Protein AF-A0AAV5UHU0-F1 (afdb_monomer_lite)

Foldseek 3Di:
DPPCPDPCNDLLLCLLAPQLVVQLVCCVPPVVVPDVDDWDPQPPCVDVCVSNLVSNLQSLQRSVLVSCVVCPPQQQPQPPVVVSAGSVNSSLVSNLVVLPDDQPQDDDPNDRDRPNSCCSSLVSLLLDPSSCVRVVPDPPDPSPDPPVNHTDHPDPRSDD

Sequence (160 aa):
MFDLISNSSPDGGLFGAISWLYGHELYHGGYREVFPVVMPNSPDARFNWPEEEEADLNGMQIAYGVFVKAIGNRIDDIVYPSLVITQRQLFFYANSIYGCNAHSGNTDSGYVYLPDGHYEVNGRLGQLPDFQTTFQCAETDNMFFPESSRCPVGFPTFTS

Structure (mmCIF, N/CA/C/O backbone):
data_AF-A0AAV5UHU0-F1
#
_entry.id   AF-A0AAV5UHU0-F1
#
loop_
_atom_site.group_PDB
_atom_site.id
_atom_site.type_symbol
_atom_site.label_atom_id
_atom_site.label_alt_id
_atom_site.label_comp_id
_atom_site.label_asym_id
_atom_site.label_entity_id
_atom_site.label_seq_id
_atom_site.pdbx_PDB_ins_code
_atom_site.Cartn_x
_atom_site.Cartn_y
_atom_site.Cartn_z
_atom_site.occupancy
_atom_site.B_iso_or_equiv
_atom_site.auth_seq_id
_atom_site.auth_comp_id
_atom_site.auth_asym_id
_atom_site.auth_atom_id
_atom_site.pdbx_PDB_model_num
ATOM 1 N N . MET A 1 1 ? 4.875 -19.137 12.260 1.00 40.28 1 MET A N 1
ATOM 2 C CA . MET A 1 1 ? 4.652 -17.841 11.577 1.00 40.28 1 MET A CA 1
ATOM 3 C C . MET A 1 1 ? 3.557 -17.930 10.500 1.00 40.28 1 MET A C 1
ATOM 5 O O . MET A 1 1 ? 3.534 -17.102 9.610 1.00 40.28 1 MET A O 1
ATOM 9 N N . PHE A 1 2 ? 2.623 -18.893 10.594 1.00 35.16 2 PHE A N 1
ATOM 10 C CA . PHE A 1 2 ? 1.472 -19.038 9.683 1.00 35.16 2 PHE A CA 1
ATOM 11 C C . PHE A 1 2 ? 0.169 -19.371 10.442 1.00 35.16 2 PHE A C 1
ATOM 13 O O . PHE A 1 2 ? -0.748 -19.957 9.884 1.00 35.16 2 PHE A O 1
ATOM 20 N N . ASP A 1 3 ? 0.052 -18.957 11.709 1.00 33.38 3 ASP A N 1
ATOM 21 C CA . ASP A 1 3 ? -1.200 -19.072 12.484 1.00 33.38 3 ASP A CA 1
ATOM 22 C C . ASP A 1 3 ? -2.148 -17.873 12.272 1.00 33.38 3 ASP A C 1
ATOM 24 O O . ASP A 1 3 ? -3.093 -17.666 13.025 1.00 33.38 3 ASP A O 1
ATOM 28 N N . LEU A 1 4 ? -1.920 -17.075 11.223 1.00 44.12 4 LEU A N 1
ATOM 29 C CA . LEU A 1 4 ? -2.735 -15.907 10.861 1.00 44.12 4 LEU A CA 1
ATOM 30 C C . LEU A 1 4 ? -3.943 -16.245 9.967 1.00 44.12 4 LEU A C 1
ATOM 32 O O . LEU A 1 4 ? -4.692 -15.341 9.604 1.00 44.12 4 LEU A O 1
ATOM 36 N N . ILE A 1 5 ? -4.135 -17.521 9.603 1.00 46.44 5 ILE A N 1
ATOM 37 C CA . ILE A 1 5 ? -5.085 -17.932 8.549 1.00 46.44 5 ILE A CA 1
ATOM 38 C C . ILE A 1 5 ? -6.246 -18.800 9.079 1.00 46.44 5 ILE A C 1
ATOM 40 O O . ILE A 1 5 ? -7.245 -18.973 8.387 1.00 46.44 5 ILE A O 1
ATOM 44 N N . SER A 1 6 ? -6.198 -19.323 10.311 1.00 38.50 6 SER A N 1
ATOM 45 C CA . SER A 1 6 ? -7.162 -20.361 10.727 1.00 38.50 6 SER A CA 1
ATOM 46 C C . SER A 1 6 ? -8.423 -19.884 11.459 1.00 38.50 6 SER A C 1
ATOM 48 O O . SER A 1 6 ? -9.277 -20.718 11.733 1.00 38.50 6 SER A O 1
ATOM 50 N N . ASN A 1 7 ? -8.616 -18.583 11.711 1.00 39.50 7 ASN A N 1
ATOM 51 C CA . ASN A 1 7 ? -9.905 -18.038 12.163 1.00 39.50 7 ASN A CA 1
ATOM 52 C C . ASN A 1 7 ? -10.053 -16.571 11.727 1.00 39.50 7 ASN A C 1
ATOM 54 O O . ASN A 1 7 ? -9.449 -15.684 12.326 1.00 39.50 7 ASN A O 1
ATOM 58 N N . SER A 1 8 ? -10.884 -16.307 10.711 1.00 53.16 8 SER A N 1
ATOM 59 C CA . SER A 1 8 ? -11.347 -14.955 10.337 1.00 53.16 8 SER A CA 1
ATOM 60 C C . SER A 1 8 ? -10.230 -13.914 10.146 1.00 53.16 8 SER A C 1
ATOM 62 O O . SER A 1 8 ? -10.215 -12.886 10.822 1.00 53.16 8 SER A O 1
ATOM 64 N N . SER A 1 9 ? -9.287 -14.166 9.229 1.00 58.53 9 SER A N 1
ATOM 65 C CA . SER A 1 9 ? -8.323 -13.138 8.815 1.00 58.53 9 SER A CA 1
ATOM 66 C C . SER A 1 9 ? -9.097 -11.904 8.333 1.00 58.53 9 SER A C 1
ATOM 68 O O . SER A 1 9 ? -9.969 -12.056 7.474 1.00 58.53 9 SER A O 1
ATOM 70 N N . PRO A 1 10 ? -8.841 -10.700 8.875 1.00 71.56 10 PRO A N 1
ATOM 71 C CA . PRO A 1 10 ? -9.587 -9.527 8.458 1.00 71.56 10 PRO A CA 1
ATOM 72 C C . PRO A 1 10 ? -9.305 -9.260 6.983 1.00 71.56 10 PRO A C 1
ATOM 74 O O . PRO A 1 10 ? -8.153 -9.351 6.553 1.00 71.56 10 PRO A O 1
ATOM 77 N N . ASP A 1 11 ? -10.356 -8.945 6.228 1.00 80.56 11 ASP A N 1
ATOM 78 C CA . ASP A 1 11 ? -10.308 -8.817 4.773 1.00 80.56 11 ASP A CA 1
ATOM 79 C C . ASP A 1 11 ? -9.101 -7.990 4.284 1.00 80.56 11 ASP A C 1
ATOM 81 O O . ASP A 1 11 ? -8.375 -8.426 3.392 1.00 80.56 11 ASP A O 1
ATOM 85 N N . GLY A 1 12 ? -8.803 -6.855 4.925 1.00 75.50 12 GLY A N 1
ATOM 86 C CA . GLY A 1 12 ? -7.647 -6.016 4.603 1.00 75.50 12 GLY A CA 1
ATOM 87 C C . GLY A 1 12 ? -6.327 -6.784 4.607 1.00 75.50 12 GLY A C 1
ATOM 88 O O . GLY A 1 12 ? -5.544 -6.648 3.675 1.00 75.50 12 GLY A O 1
ATOM 89 N N . GLY A 1 13 ? -6.108 -7.672 5.578 1.00 83.00 13 GLY A N 1
ATOM 90 C CA . GLY A 1 13 ? -4.896 -8.488 5.639 1.00 83.00 13 GLY A CA 1
ATOM 91 C C . GLY A 1 13 ? -4.793 -9.504 4.501 1.00 83.00 13 GLY A C 1
ATOM 92 O O . GLY A 1 13 ? -3.726 -9.661 3.908 1.00 83.00 13 GLY A O 1
ATOM 93 N N . LEU A 1 14 ? -5.908 -10.157 4.156 1.00 84.31 14 LEU A N 1
ATOM 94 C CA . LEU A 1 14 ? -5.960 -11.119 3.052 1.00 84.31 14 LEU A CA 1
ATOM 95 C C . LEU A 1 14 ? -5.674 -10.437 1.709 1.00 84.31 14 LEU A C 1
ATOM 97 O O . LEU A 1 14 ? -4.831 -10.907 0.943 1.00 84.31 14 LEU A O 1
ATOM 101 N N . PHE A 1 15 ? -6.354 -9.319 1.445 1.00 84.12 15 PHE A N 1
ATOM 102 C CA . PHE A 1 15 ? -6.173 -8.559 0.212 1.00 84.12 15 PHE A CA 1
ATOM 103 C C . PHE A 1 15 ? -4.777 -7.928 0.124 1.00 84.12 15 PHE A C 1
ATOM 105 O O . PHE A 1 15 ? -4.167 -7.956 -0.942 1.00 84.12 15 PHE A O 1
ATOM 112 N N . GLY A 1 16 ? -4.248 -7.405 1.232 1.00 80.56 16 GLY A N 1
ATOM 113 C CA . GLY A 1 16 ? -2.927 -6.773 1.263 1.00 80.56 16 GLY A CA 1
ATOM 114 C C . GLY A 1 16 ? -1.779 -7.746 1.004 1.00 80.56 16 GLY A C 1
ATOM 115 O O . GLY A 1 16 ? -0.777 -7.367 0.397 1.00 80.56 16 GLY A O 1
ATOM 116 N N . ALA A 1 17 ? -1.935 -9.003 1.429 1.00 81.31 17 ALA A N 1
ATOM 117 C CA . ALA A 1 17 ? -0.910 -10.022 1.259 1.00 81.31 17 ALA A CA 1
ATOM 118 C C . ALA A 1 17 ? -1.054 -10.816 -0.049 1.00 81.31 17 ALA A C 1
ATOM 120 O O . ALA A 1 17 ? -0.142 -10.845 -0.871 1.00 81.31 17 ALA A O 1
ATOM 121 N N . ILE A 1 18 ? -2.205 -11.460 -0.254 1.00 82.12 18 ILE A N 1
ATOM 122 C CA . ILE A 1 18 ? -2.369 -12.454 -1.325 1.00 82.12 18 ILE A CA 1
ATOM 123 C C . ILE A 1 18 ? -2.763 -11.796 -2.648 1.00 82.12 18 ILE A C 1
ATOM 125 O O . ILE A 1 18 ? -2.265 -12.192 -3.701 1.00 82.12 18 ILE A O 1
ATOM 129 N N . SER A 1 19 ? -3.634 -10.784 -2.620 1.00 82.06 19 SER A N 1
ATOM 130 C CA . SER A 1 19 ? -4.099 -10.154 -3.862 1.00 82.06 19 SER A CA 1
ATOM 131 C C . SER A 1 19 ? -3.007 -9.338 -4.547 1.00 82.06 19 SER A C 1
ATOM 133 O O . SER A 1 19 ? -3.030 -9.243 -5.769 1.00 82.06 19 SER A O 1
ATOM 135 N N . TRP A 1 20 ? -2.041 -8.796 -3.794 1.00 85.69 20 TRP A N 1
ATOM 136 C CA . TRP A 1 20 ? -0.849 -8.166 -4.371 1.00 85.69 20 TRP A CA 1
ATOM 137 C C . TRP A 1 20 ? -0.026 -9.171 -5.175 1.00 85.69 20 TRP A C 1
ATOM 139 O O . TRP A 1 20 ? 0.214 -8.921 -6.350 1.00 85.69 20 TRP A O 1
ATOM 149 N N . LEU A 1 21 ? 0.318 -10.324 -4.589 1.00 84.44 21 LEU A N 1
ATOM 150 C CA . LEU A 1 21 ? 1.078 -11.365 -5.288 1.00 84.44 21 LEU A CA 1
ATOM 151 C C . LEU A 1 21 ? 0.335 -11.841 -6.543 1.00 84.44 21 LEU A C 1
ATOM 153 O O . LEU A 1 21 ? 0.921 -11.974 -7.609 1.00 84.44 21 LEU A O 1
ATOM 157 N N . TYR A 1 22 ? -0.981 -12.036 -6.449 1.00 84.56 22 TYR A N 1
ATOM 158 C CA . TYR A 1 22 ? -1.773 -12.410 -7.618 1.00 84.56 22 TYR A CA 1
ATOM 159 C C . TYR A 1 22 ? -1.791 -11.312 -8.692 1.00 84.56 22 TYR A C 1
ATOM 161 O O . TYR A 1 22 ? -1.702 -11.612 -9.877 1.00 84.56 22 TYR A O 1
ATOM 169 N N . GLY A 1 23 ? -1.908 -10.043 -8.292 1.00 84.44 23 GLY A N 1
ATOM 170 C CA . GLY A 1 23 ? -1.841 -8.904 -9.205 1.00 84.44 23 GLY A CA 1
ATOM 171 C C . GLY A 1 23 ? -0.476 -8.770 -9.882 1.00 84.44 23 GLY A C 1
ATOM 172 O O . GLY A 1 23 ? -0.427 -8.492 -11.077 1.00 84.44 23 GLY A O 1
ATOM 173 N N . HIS A 1 24 ? 0.602 -9.011 -9.133 1.00 86.56 24 HIS A N 1
ATOM 174 C CA . HIS A 1 24 ? 1.980 -9.040 -9.620 1.00 86.56 24 HIS A CA 1
ATOM 175 C C . HIS A 1 24 ? 2.141 -10.109 -10.711 1.00 86.56 24 HIS A C 1
ATOM 177 O O . HIS A 1 24 ? 2.499 -9.799 -11.844 1.00 86.56 24 HIS A O 1
ATOM 183 N N . GLU A 1 25 ? 1.746 -11.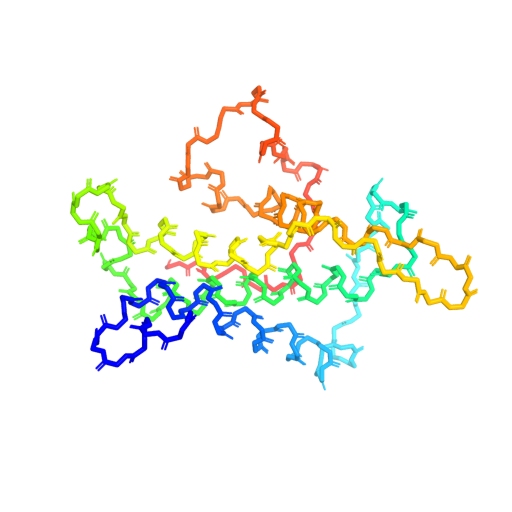352 -10.434 1.00 84.75 25 GLU A N 1
ATOM 184 C CA . GLU A 1 25 ? 1.858 -12.438 -11.421 1.00 84.75 25 GLU A CA 1
ATOM 185 C C . GLU A 1 25 ? 0.910 -12.251 -12.617 1.00 84.75 25 GLU A C 1
ATOM 187 O O . GLU A 1 25 ? 1.209 -12.642 -13.747 1.00 84.75 25 GLU A O 1
ATOM 192 N N . LEU A 1 26 ? -0.250 -11.625 -12.401 1.00 80.81 26 LEU A N 1
ATOM 193 C CA . LEU A 1 26 ? -1.185 -11.290 -13.475 1.00 80.81 26 LEU A CA 1
ATOM 194 C C . LEU A 1 26 ? -0.618 -10.216 -14.414 1.00 80.81 26 LEU A C 1
ATOM 196 O O . LEU A 1 26 ? -0.890 -10.262 -15.619 1.00 80.81 26 LEU A O 1
ATOM 200 N N . TYR A 1 27 ? 0.186 -9.284 -13.892 1.00 77.94 27 TYR A N 1
ATOM 201 C CA . TYR A 1 27 ? 0.934 -8.333 -14.711 1.00 77.94 27 TYR A CA 1
ATOM 202 C C . TYR A 1 27 ? 1.932 -9.064 -15.617 1.00 77.94 27 TYR A C 1
ATOM 204 O O . TYR A 1 27 ? 1.874 -8.883 -16.839 1.00 77.94 27 TYR A O 1
ATOM 212 N N . HIS A 1 28 ? 2.738 -9.967 -15.043 1.00 76.38 28 HIS A N 1
ATOM 213 C CA . HIS A 1 28 ? 3.684 -10.812 -15.787 1.00 76.38 28 HIS A CA 1
ATOM 214 C C . HIS A 1 28 ? 3.001 -11.649 -16.873 1.00 76.38 28 HIS A C 1
ATOM 216 O O . HIS A 1 28 ? 3.471 -11.717 -18.009 1.00 76.38 28 HIS A O 1
ATOM 222 N N . GLY A 1 29 ? 1.871 -12.281 -16.542 1.00 68.38 29 GLY A N 1
ATOM 223 C CA . GLY A 1 29 ? 1.227 -13.272 -17.406 1.00 68.38 29 GLY A CA 1
ATOM 224 C C . GLY A 1 29 ? 0.368 -12.724 -18.549 1.00 68.38 29 GLY A C 1
ATOM 225 O O . GLY A 1 29 ? 0.101 -13.466 -19.493 1.00 68.38 29 GLY A O 1
ATOM 226 N N . GLY A 1 30 ? -0.113 -11.478 -18.482 1.00 59.84 30 GLY A N 1
ATOM 227 C CA . GLY A 1 30 ? -1.153 -11.013 -19.415 1.00 59.84 30 GLY A CA 1
ATOM 228 C C . GLY A 1 30 ? -1.006 -9.602 -19.972 1.00 59.84 30 GLY A C 1
ATOM 229 O O . GLY A 1 30 ? -1.579 -9.313 -21.021 1.00 59.84 30 GLY A O 1
ATOM 230 N N . TYR A 1 31 ? -0.266 -8.707 -19.316 1.00 54.91 31 TYR A N 1
ATOM 231 C CA . TYR A 1 31 ? -0.359 -7.277 -19.641 1.00 54.91 31 TYR A CA 1
ATOM 232 C C . TYR A 1 31 ? 0.727 -6.759 -20.585 1.00 54.91 31 TYR A C 1
ATOM 234 O O . TYR A 1 31 ? 0.505 -5.745 -21.248 1.00 54.91 31 TYR A O 1
ATOM 242 N N . ARG A 1 32 ? 1.824 -7.504 -20.760 1.00 50.84 32 ARG A N 1
ATOM 243 C CA . ARG A 1 32 ? 2.901 -7.172 -21.708 1.00 50.84 32 ARG A CA 1
ATOM 244 C C . ARG A 1 32 ? 2.460 -7.205 -23.179 1.00 50.84 32 ARG A C 1
ATOM 246 O O . ARG A 1 32 ? 3.017 -6.483 -24.000 1.00 50.84 32 ARG A O 1
ATOM 253 N N . GLU A 1 33 ? 1.461 -8.022 -23.519 1.00 44.91 33 GLU A N 1
ATOM 254 C CA . GLU A 1 33 ? 0.986 -8.189 -24.904 1.00 44.91 33 GLU A CA 1
ATOM 255 C C . GLU A 1 33 ? -0.166 -7.242 -25.285 1.00 44.91 33 GLU A C 1
ATOM 257 O O . GLU A 1 33 ? -0.378 -6.980 -26.469 1.00 44.91 33 GLU A O 1
ATOM 262 N N . VAL A 1 34 ? -0.915 -6.721 -24.304 1.00 45.56 34 VAL A N 1
ATOM 263 C CA . VAL A 1 34 ? -2.201 -6.034 -24.546 1.00 45.56 34 VAL A CA 1
ATOM 264 C C . VAL A 1 34 ? -2.118 -4.521 -24.328 1.00 45.56 34 VAL A C 1
ATOM 266 O O . VAL A 1 34 ? -2.817 -3.768 -25.009 1.00 45.56 34 VAL A O 1
ATOM 269 N N . PHE A 1 35 ? -1.245 -4.051 -23.434 1.00 45.03 35 PHE A N 1
ATOM 270 C CA . PHE A 1 35 ? -1.049 -2.627 -23.172 1.00 45.03 35 PHE A CA 1
ATOM 271 C C . PHE A 1 35 ? 0.439 -2.295 -23.320 1.00 45.03 35 PHE A C 1
ATOM 273 O O . PHE A 1 35 ? 1.223 -2.672 -22.454 1.00 45.03 35 PHE A O 1
ATOM 280 N N . PRO A 1 36 ? 0.872 -1.607 -24.396 1.00 40.88 36 PRO A N 1
ATOM 281 C CA . PRO A 1 36 ? 2.231 -1.090 -24.453 1.00 40.88 36 PRO A CA 1
ATOM 282 C C . PRO A 1 36 ? 2.389 -0.063 -23.328 1.00 40.88 36 PRO A C 1
ATOM 284 O O . PRO A 1 36 ? 1.827 1.032 -23.382 1.00 40.88 36 PRO A O 1
ATOM 287 N N . VAL A 1 37 ? 3.100 -0.454 -22.274 1.00 44.44 37 VAL A N 1
ATOM 288 C CA . VAL A 1 37 ? 3.327 0.374 -21.093 1.00 44.44 37 VAL A CA 1
ATOM 289 C C . VAL A 1 37 ? 4.180 1.579 -21.483 1.00 44.44 37 VAL A C 1
ATOM 291 O O . VAL A 1 37 ? 5.258 1.448 -22.061 1.00 44.44 37 VAL A O 1
ATOM 294 N N . VAL A 1 38 ? 3.676 2.770 -21.162 1.00 39.50 38 VAL A N 1
ATOM 295 C CA . VAL A 1 38 ? 4.441 4.017 -21.151 1.00 39.50 38 VAL A CA 1
ATOM 296 C C . VAL A 1 38 ? 4.795 4.297 -19.696 1.00 39.50 38 VAL A C 1
ATOM 298 O O . VAL A 1 38 ? 4.114 5.067 -19.024 1.00 39.50 38 VAL A O 1
ATOM 301 N N . MET A 1 39 ? 5.857 3.668 -19.201 1.00 39.41 39 MET A N 1
ATOM 302 C CA . MET A 1 39 ? 6.610 4.231 -18.088 1.00 39.41 39 MET A CA 1
ATOM 303 C C . MET A 1 39 ? 7.859 4.883 -18.679 1.00 39.41 39 MET A C 1
ATOM 305 O O . MET A 1 39 ? 8.669 4.201 -19.310 1.00 39.41 39 MET A O 1
ATOM 309 N N . PRO A 1 40 ? 8.048 6.205 -18.533 1.00 37.06 40 PRO A N 1
ATOM 310 C CA . PRO A 1 40 ? 9.403 6.717 -18.567 1.00 37.06 40 PRO A CA 1
ATOM 311 C C . PRO A 1 40 ? 10.150 6.033 -17.424 1.00 37.06 40 PRO A C 1
ATOM 313 O O . PRO A 1 40 ? 9.590 5.910 -16.337 1.00 37.06 40 PRO A O 1
ATOM 316 N N . ASN A 1 41 ? 11.370 5.566 -17.707 1.00 39.72 41 ASN A N 1
ATOM 317 C CA . ASN A 1 41 ? 12.303 4.974 -16.750 1.00 39.72 41 ASN A CA 1
ATOM 318 C C . ASN A 1 41 ? 12.028 5.475 -15.329 1.00 39.72 41 ASN A C 1
ATOM 320 O O . ASN A 1 41 ? 12.072 6.691 -15.107 1.00 39.72 41 ASN A O 1
ATOM 324 N N . SER A 1 42 ? 11.753 4.550 -14.402 1.00 38.62 42 SER A N 1
ATOM 325 C CA . SER A 1 42 ? 11.766 4.830 -12.967 1.00 38.62 42 SER A CA 1
ATOM 326 C C . SER A 1 42 ? 12.909 5.817 -12.677 1.00 38.62 42 SER A C 1
ATOM 328 O O . SER A 1 42 ? 14.046 5.564 -13.096 1.00 38.62 42 SER A O 1
ATOM 330 N N . PRO A 1 43 ? 12.655 6.965 -12.017 1.00 42.25 43 PRO A N 1
ATOM 331 C CA . PRO A 1 43 ? 13.729 7.881 -11.644 1.00 42.25 43 PRO A CA 1
ATOM 332 C C . PRO A 1 43 ? 14.752 7.217 -10.705 1.00 42.25 43 PRO A C 1
ATOM 334 O O . PRO A 1 43 ? 15.831 7.772 -10.498 1.00 42.25 43 PRO A O 1
ATOM 337 N N . ASP A 1 44 ? 14.452 6.016 -10.196 1.00 41.12 44 ASP A N 1
ATOM 338 C CA . ASP A 1 44 ? 15.355 5.155 -9.445 1.00 41.12 44 ASP A CA 1
ATOM 339 C C . ASP A 1 44 ? 15.911 3.999 -10.302 1.00 41.12 44 ASP A C 1
ATOM 341 O O . ASP A 1 44 ? 15.903 2.836 -9.916 1.00 41.12 44 ASP A O 1
ATOM 345 N N . ALA A 1 45 ? 16.456 4.323 -11.481 1.00 38.78 45 ALA A N 1
ATOM 346 C CA . ALA A 1 45 ? 17.142 3.397 -12.397 1.00 38.78 45 ALA A CA 1
ATOM 347 C C . ALA A 1 45 ? 18.447 2.774 -11.832 1.00 38.78 45 ALA A C 1
ATOM 349 O O . ALA A 1 45 ? 19.373 2.451 -12.581 1.00 38.78 45 ALA A O 1
ATOM 350 N N . ARG A 1 46 ? 18.573 2.649 -10.504 1.00 40.03 46 ARG A N 1
ATOM 351 C CA . ARG A 1 46 ? 19.719 2.025 -9.828 1.00 40.03 46 ARG A CA 1
ATOM 352 C C . ARG A 1 46 ? 19.639 0.499 -9.832 1.00 40.03 46 ARG A C 1
ATOM 354 O O . ARG A 1 46 ? 20.690 -0.136 -9.754 1.00 40.03 46 ARG A O 1
ATOM 361 N N . PHE A 1 47 ? 18.450 -0.079 -10.002 1.00 43.81 47 PHE A N 1
ATOM 362 C CA . PHE A 1 47 ? 18.261 -1.513 -10.203 1.00 43.81 47 PHE A CA 1
ATOM 363 C C . PHE A 1 47 ? 17.763 -1.788 -11.624 1.00 43.81 47 PHE A C 1
ATOM 365 O O . PHE A 1 47 ? 16.803 -1.209 -12.112 1.00 43.81 47 PHE A O 1
ATOM 372 N N . ASN A 1 48 ? 18.468 -2.667 -12.333 1.00 46.03 48 ASN A N 1
ATOM 373 C CA . ASN A 1 48 ? 18.228 -2.989 -13.741 1.00 46.03 48 ASN A CA 1
ATOM 374 C C . ASN A 1 48 ? 17.037 -3.962 -13.926 1.00 46.03 48 ASN A C 1
ATOM 376 O O . ASN A 1 48 ? 17.107 -4.848 -14.775 1.00 46.03 48 ASN A O 1
ATOM 380 N N . TRP A 1 49 ? 16.010 -3.868 -13.069 1.00 55.28 49 TRP A N 1
ATOM 381 C CA . TRP A 1 49 ? 14.879 -4.806 -12.968 1.00 55.28 49 TRP A CA 1
ATOM 382 C C . TRP A 1 49 ? 13.522 -4.080 -13.090 1.00 55.28 49 TRP A C 1
ATOM 384 O O . TRP A 1 49 ? 12.646 -4.268 -12.249 1.00 55.28 49 TRP A O 1
ATOM 394 N N . PRO A 1 50 ? 13.319 -3.250 -14.134 1.00 66.56 50 PRO A N 1
ATOM 395 C CA . PRO A 1 50 ? 12.079 -2.491 -14.281 1.00 66.56 50 PRO A CA 1
ATOM 396 C C . PRO A 1 50 ? 10.847 -3.405 -14.342 1.00 66.56 50 PRO A C 1
ATOM 398 O O . PRO A 1 50 ? 9.805 -3.041 -13.830 1.00 66.56 50 PRO A O 1
ATOM 401 N N . GLU A 1 51 ? 10.966 -4.619 -14.889 1.00 70.12 51 GLU A N 1
ATOM 402 C CA . GLU A 1 51 ? 9.832 -5.542 -15.042 1.00 70.12 51 GLU A CA 1
ATOM 403 C C . GLU A 1 51 ? 9.219 -5.975 -13.697 1.00 70.12 51 GLU A C 1
ATOM 405 O O . GLU A 1 51 ? 8.000 -5.952 -13.554 1.00 70.12 51 GLU A O 1
ATOM 410 N N . GLU A 1 52 ? 10.041 -6.296 -12.694 1.00 75.75 52 GLU A N 1
ATOM 411 C CA . GLU A 1 52 ? 9.553 -6.713 -11.371 1.00 75.75 52 GLU A CA 1
ATOM 412 C C . GLU A 1 52 ? 9.024 -5.530 -10.554 1.00 75.75 52 GLU A C 1
ATOM 414 O O . GLU A 1 52 ? 7.977 -5.636 -9.920 1.00 75.75 52 GLU A O 1
ATOM 419 N N . GLU A 1 53 ? 9.691 -4.372 -10.614 1.00 75.50 53 GLU A N 1
ATOM 420 C CA . GLU A 1 53 ? 9.223 -3.150 -9.942 1.00 75.50 53 GLU A CA 1
ATOM 421 C C . GLU A 1 53 ? 7.884 -2.661 -10.520 1.00 75.50 53 GLU A C 1
ATOM 423 O O . GLU A 1 53 ? 6.994 -2.205 -9.790 1.00 75.50 53 GLU A O 1
ATOM 428 N N . GLU A 1 54 ? 7.711 -2.781 -11.838 1.00 75.50 54 GLU A N 1
ATOM 429 C CA . GLU A 1 54 ? 6.452 -2.487 -12.509 1.00 75.50 54 GLU A CA 1
ATOM 430 C C . GLU A 1 54 ? 5.361 -3.487 -12.122 1.00 75.50 54 GLU A C 1
ATOM 432 O O . GLU A 1 54 ? 4.241 -3.063 -11.817 1.00 75.50 54 GLU A O 1
ATOM 437 N N . ALA A 1 55 ? 5.665 -4.788 -12.111 1.00 79.75 55 ALA A N 1
ATOM 438 C CA . ALA A 1 55 ? 4.728 -5.827 -11.689 1.00 79.75 55 ALA A CA 1
ATOM 439 C C . ALA A 1 55 ? 4.266 -5.606 -10.248 1.00 79.75 55 ALA A C 1
ATOM 441 O O . ALA A 1 55 ? 3.073 -5.674 -9.948 1.00 79.75 55 ALA A O 1
ATOM 442 N N . ASP A 1 56 ? 5.191 -5.233 -9.374 1.00 81.56 56 ASP A N 1
ATOM 443 C CA . ASP A 1 56 ? 4.932 -4.888 -7.989 1.00 81.56 56 ASP A CA 1
ATOM 444 C C . ASP A 1 56 ? 3.995 -3.694 -7.835 1.00 81.56 56 ASP A C 1
ATOM 446 O O . ASP A 1 56 ? 2.992 -3.777 -7.113 1.00 81.56 56 ASP A O 1
ATOM 450 N N . LEU A 1 57 ? 4.301 -2.583 -8.509 1.00 81.50 57 LEU A N 1
ATOM 451 C CA . LEU A 1 57 ? 3.492 -1.371 -8.440 1.00 81.50 57 LEU A CA 1
ATOM 452 C C . LEU A 1 57 ? 2.093 -1.594 -9.019 1.00 81.50 57 LEU A C 1
ATOM 454 O O . LEU A 1 57 ? 1.093 -1.278 -8.367 1.00 81.50 57 LEU A O 1
ATOM 458 N N . ASN A 1 58 ? 2.008 -2.164 -10.220 1.00 81.50 58 ASN A N 1
ATOM 459 C CA . ASN A 1 58 ? 0.736 -2.411 -10.894 1.00 81.50 58 ASN A CA 1
ATOM 460 C C . ASN A 1 58 ? -0.085 -3.486 -10.172 1.00 81.50 58 ASN A C 1
ATOM 462 O O . ASN A 1 58 ? -1.287 -3.314 -9.959 1.00 81.50 58 ASN A O 1
ATOM 466 N N . GLY A 1 59 ? 0.558 -4.562 -9.722 1.00 84.94 59 GLY A N 1
ATOM 467 C CA . GLY A 1 59 ? -0.068 -5.610 -8.924 1.00 84.94 59 GLY A CA 1
ATOM 468 C C . GLY A 1 59 ? -0.676 -5.066 -7.637 1.00 84.94 59 GLY A C 1
ATOM 469 O O . GLY A 1 59 ? -1.798 -5.426 -7.275 1.00 84.94 59 GLY A O 1
ATOM 470 N N . MET A 1 60 ? 0.005 -4.118 -6.988 1.00 86.50 60 MET A N 1
ATOM 471 C CA . MET A 1 60 ? -0.516 -3.455 -5.795 1.00 86.50 60 MET A CA 1
ATOM 472 C C . MET A 1 60 ? -1.714 -2.549 -6.094 1.00 86.50 60 MET A C 1
ATOM 474 O O . MET A 1 60 ? -2.683 -2.542 -5.335 1.00 86.50 60 MET A O 1
ATOM 478 N N . GLN A 1 61 ? -1.692 -1.825 -7.214 1.00 84.62 61 GLN A N 1
ATOM 479 C CA . GLN A 1 61 ? -2.833 -1.015 -7.655 1.00 84.62 61 GLN A CA 1
ATOM 480 C C . GLN A 1 61 ? -4.060 -1.885 -7.952 1.00 84.62 61 GLN A C 1
ATOM 482 O O . GLN A 1 61 ? -5.164 -1.568 -7.502 1.00 84.62 61 GLN A O 1
ATOM 487 N N . ILE A 1 62 ? -3.871 -3.011 -8.649 1.00 84.75 62 ILE A N 1
ATOM 488 C CA . ILE A 1 62 ? -4.929 -4.000 -8.895 1.00 84.75 62 ILE A CA 1
ATOM 489 C C . ILE A 1 62 ? -5.473 -4.517 -7.562 1.00 84.75 62 ILE A C 1
ATOM 491 O O . ILE A 1 62 ? -6.685 -4.496 -7.337 1.00 84.75 62 ILE A O 1
ATOM 495 N N . ALA A 1 63 ? -4.590 -4.951 -6.662 1.00 89.12 63 ALA A N 1
ATOM 496 C CA . ALA A 1 63 ? -4.972 -5.499 -5.368 1.00 89.12 63 ALA A CA 1
ATOM 497 C C . ALA A 1 63 ? -5.781 -4.501 -4.535 1.00 89.12 63 ALA A C 1
ATOM 499 O O . ALA A 1 63 ? -6.830 -4.867 -3.998 1.00 89.12 63 ALA A O 1
ATOM 500 N N . TYR A 1 64 ? -5.335 -3.242 -4.468 1.00 89.50 64 TYR A N 1
ATOM 501 C CA . TYR A 1 64 ? -6.036 -2.191 -3.734 1.00 89.50 64 TYR A CA 1
ATOM 502 C C . TYR A 1 64 ? -7.387 -1.863 -4.370 1.00 89.50 64 TYR A C 1
ATOM 504 O O . TYR A 1 64 ? -8.393 -1.760 -3.672 1.00 89.50 64 TYR A O 1
ATOM 512 N N . GLY A 1 65 ? -7.450 -1.782 -5.698 1.00 86.06 65 GLY A N 1
ATOM 513 C CA . GLY A 1 65 ? -8.697 -1.556 -6.421 1.00 86.06 65 GLY A CA 1
ATOM 514 C C . GLY A 1 65 ? -9.746 -2.644 -6.189 1.00 86.06 65 GLY A C 1
ATOM 515 O O . GLY A 1 65 ? -10.913 -2.355 -5.908 1.00 86.06 65 GLY A O 1
ATOM 516 N N . VAL A 1 66 ? -9.326 -3.911 -6.245 1.00 86.94 66 VAL A N 1
ATOM 517 C CA . VAL A 1 66 ? -10.195 -5.052 -5.925 1.00 86.94 66 VAL A CA 1
ATOM 518 C C . VAL A 1 66 ? -10.616 -5.010 -4.456 1.00 86.94 66 VAL A C 1
ATOM 520 O O . VAL A 1 66 ? -11.789 -5.235 -4.164 1.00 86.94 66 VAL A O 1
ATOM 523 N N . PHE A 1 67 ? -9.701 -4.684 -3.541 1.00 90.69 67 PHE A N 1
ATOM 524 C CA . PHE A 1 67 ? -9.990 -4.530 -2.116 1.00 90.69 67 PHE A CA 1
ATOM 525 C C . PHE A 1 67 ? -11.053 -3.457 -1.854 1.00 90.69 67 PHE A C 1
ATOM 527 O O . PHE A 1 67 ? -12.070 -3.752 -1.226 1.00 90.69 67 PHE A O 1
ATOM 534 N N . VAL A 1 68 ? -1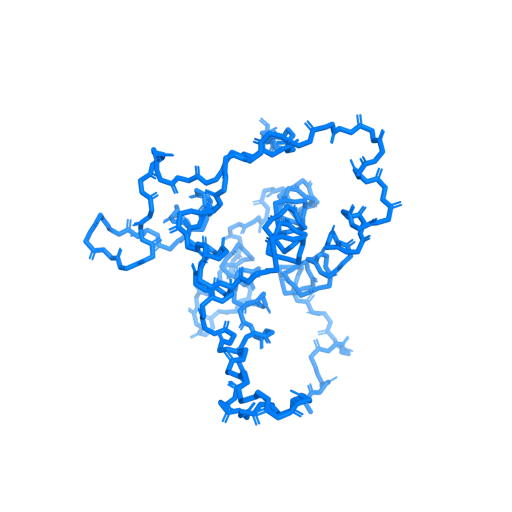0.876 -2.245 -2.389 1.00 89.38 68 VAL A N 1
ATOM 535 C CA . VAL A 1 68 ? -11.846 -1.146 -2.254 1.00 89.38 68 VAL A CA 1
ATOM 536 C C . VAL A 1 68 ? -13.221 -1.588 -2.750 1.00 89.38 68 VAL A C 1
ATOM 538 O O . VAL A 1 68 ? -14.220 -1.421 -2.049 1.00 89.38 68 VAL A O 1
ATOM 541 N N . LYS A 1 69 ? -13.274 -2.229 -3.922 1.00 87.00 69 LYS A N 1
ATOM 542 C CA . LYS A 1 69 ? -14.525 -2.711 -4.515 1.00 87.00 69 LYS A CA 1
ATOM 543 C C . LYS A 1 69 ? -15.186 -3.833 -3.709 1.00 87.00 69 LYS A C 1
ATOM 545 O O . LY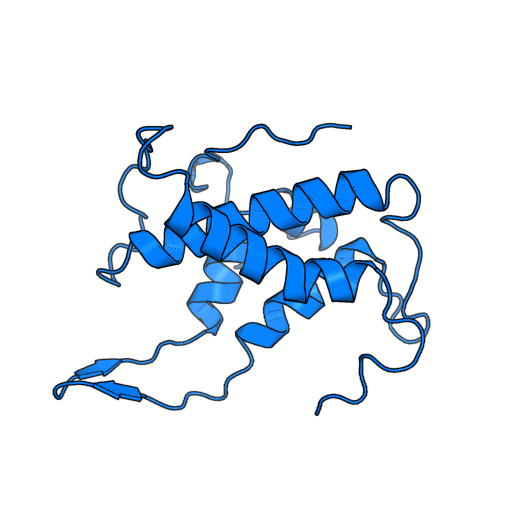S A 1 69 ? -16.408 -3.855 -3.590 1.00 87.00 69 LYS A O 1
ATOM 550 N N . ALA A 1 70 ? -14.404 -4.775 -3.188 1.00 87.81 70 ALA A N 1
ATOM 551 C CA . ALA A 1 70 ? -14.916 -5.933 -2.459 1.00 87.81 70 ALA A CA 1
ATOM 552 C C . ALA A 1 70 ? -15.390 -5.570 -1.045 1.00 87.81 70 ALA A C 1
ATOM 554 O O . ALA A 1 70 ? -16.378 -6.122 -0.558 1.00 87.81 70 ALA A O 1
ATOM 555 N N . ILE A 1 71 ? -14.690 -4.650 -0.381 1.00 87.62 71 ILE A N 1
ATOM 556 C CA . ILE A 1 71 ? -14.953 -4.284 1.016 1.00 87.62 71 ILE A CA 1
ATOM 557 C C . ILE A 1 71 ? -15.947 -3.132 1.127 1.00 87.62 71 ILE A C 1
ATOM 559 O O . ILE A 1 71 ? -16.747 -3.108 2.071 1.00 87.62 71 ILE A O 1
ATOM 563 N N . GLY A 1 72 ? -15.958 -2.231 0.142 1.00 89.25 72 GLY A N 1
ATOM 564 C CA . GLY A 1 72 ? -16.909 -1.131 0.047 1.00 89.25 72 GLY A CA 1
ATOM 565 C C . GLY A 1 72 ? -16.913 -0.278 1.314 1.00 89.25 72 GLY A C 1
ATOM 566 O O . GLY A 1 72 ? -15.868 0.125 1.817 1.00 89.25 72 GLY A O 1
ATOM 567 N N . ASN A 1 73 ? -18.098 -0.052 1.878 1.00 91.12 73 ASN A N 1
ATOM 568 C CA . ASN A 1 73 ? -18.286 0.850 3.020 1.00 91.12 73 ASN A CA 1
ATOM 569 C C . ASN A 1 73 ? -17.587 0.400 4.315 1.00 91.12 73 ASN A C 1
ATOM 571 O O . ASN A 1 73 ? -17.476 1.197 5.239 1.00 91.12 73 ASN A O 1
ATOM 575 N N . ARG A 1 74 ? -17.118 -0.852 4.394 1.00 91.25 74 ARG A N 1
ATOM 576 C CA . ARG A 1 74 ? -16.402 -1.386 5.566 1.00 91.25 74 ARG A CA 1
ATOM 577 C C . ARG A 1 74 ? -14.904 -1.084 5.545 1.00 91.25 74 ARG A C 1
ATOM 579 O O . ARG A 1 74 ? -14.175 -1.523 6.428 1.00 91.25 74 ARG A O 1
ATOM 586 N N . ILE A 1 75 ? -14.411 -0.392 4.517 1.00 90.38 75 ILE A N 1
ATOM 587 C CA . ILE A 1 75 ? -12.973 -0.179 4.314 1.00 90.38 75 ILE A CA 1
ATOM 588 C C . ILE A 1 75 ? -12.316 0.595 5.470 1.00 90.38 75 ILE A C 1
ATOM 590 O O . ILE A 1 75 ? -11.127 0.425 5.730 1.00 90.38 75 ILE A O 1
ATOM 594 N N . ASP A 1 76 ? -13.091 1.393 6.201 1.00 93.50 76 ASP A N 1
ATOM 595 C CA . ASP A 1 76 ? -12.614 2.167 7.349 1.00 93.50 76 ASP A CA 1
ATOM 596 C C . ASP A 1 76 ? -13.059 1.576 8.700 1.00 93.50 76 ASP A C 1
ATOM 598 O O . ASP A 1 76 ? -12.806 2.170 9.748 1.00 93.50 76 ASP A O 1
ATOM 602 N N . ASP A 1 77 ? -13.659 0.380 8.702 1.00 93.38 77 ASP A N 1
ATOM 603 C CA . ASP A 1 77 ? -13.991 -0.334 9.936 1.00 93.38 77 ASP A CA 1
ATOM 604 C C . ASP A 1 77 ? -12.710 -0.723 10.681 1.00 93.38 77 ASP A C 1
ATOM 606 O O . ASP A 1 77 ? -11.754 -1.237 10.090 1.00 93.38 77 ASP A O 1
ATOM 610 N N . ILE A 1 78 ? -12.708 -0.528 12.001 1.00 89.56 78 ILE A N 1
ATOM 611 C CA . ILE A 1 78 ? -11.615 -0.960 12.876 1.00 89.56 78 ILE A CA 1
ATOM 612 C C . ILE A 1 78 ? -11.633 -2.486 12.979 1.00 89.56 78 ILE A C 1
ATOM 614 O O . ILE A 1 78 ? -12.581 -3.075 13.497 1.00 89.56 78 ILE A O 1
ATOM 618 N N . VAL A 1 79 ? -10.545 -3.118 12.544 1.00 90.25 79 VAL A N 1
ATOM 619 C CA . VAL A 1 79 ? -10.368 -4.580 12.576 1.00 90.25 79 VAL A CA 1
ATOM 620 C C . VAL A 1 79 ? -9.387 -5.063 13.619 1.00 90.25 79 VAL A C 1
ATOM 622 O O . VAL A 1 79 ? -9.428 -6.228 14.008 1.00 90.25 79 VAL A O 1
ATOM 625 N N . TYR A 1 80 ? -8.523 -4.172 14.100 1.00 84.75 80 TYR A N 1
ATOM 626 C CA . TYR A 1 80 ? -7.613 -4.476 15.193 1.00 84.75 80 TYR A CA 1
ATOM 627 C C . TYR A 1 80 ? -7.779 -3.429 16.303 1.00 84.75 80 TYR A C 1
ATOM 629 O O . TYR A 1 80 ? -7.045 -2.439 16.335 1.00 84.75 80 TYR A O 1
ATOM 637 N N . PRO A 1 81 ? -8.764 -3.606 17.210 1.00 84.06 81 PRO A N 1
ATOM 638 C CA . PRO A 1 81 ? -9.165 -2.566 18.160 1.00 84.06 81 PRO A CA 1
ATOM 639 C C . PRO A 1 81 ? -8.059 -2.111 19.111 1.00 84.06 81 PRO A C 1
ATOM 641 O O . PRO A 1 81 ? -8.008 -0.940 19.469 1.00 84.06 81 PRO A O 1
ATOM 644 N N . SER A 1 82 ? -7.150 -3.008 19.498 1.00 88.75 82 SER A N 1
ATOM 645 C CA . SER A 1 82 ? -6.049 -2.682 20.414 1.00 88.75 82 SER A CA 1
ATOM 646 C C . SER A 1 82 ? -4.991 -1.759 19.805 1.00 88.75 82 SER A C 1
ATOM 648 O O . SER A 1 82 ? -4.272 -1.106 20.555 1.00 88.75 82 SER A O 1
ATOM 650 N N . LEU A 1 83 ? -4.907 -1.685 18.473 1.00 86.56 83 LEU A N 1
ATOM 651 C CA . LEU A 1 83 ? -4.026 -0.761 17.747 1.00 86.56 83 LEU A CA 1
ATOM 652 C C . LEU A 1 83 ? -4.811 0.304 16.968 1.00 86.56 83 LEU A C 1
ATOM 654 O O . LEU A 1 83 ? -4.201 1.154 16.332 1.00 86.56 83 LEU A O 1
ATOM 658 N N . VAL A 1 84 ? -6.149 0.263 17.020 1.00 92.94 84 VAL A N 1
ATOM 659 C CA . VAL A 1 84 ? -7.051 1.166 16.287 1.00 92.94 84 VAL A CA 1
ATOM 660 C C . VAL A 1 84 ? -6.759 1.160 14.775 1.00 92.94 84 VAL A C 1
ATOM 662 O O . VAL A 1 84 ? -6.730 2.198 14.126 1.00 92.94 84 VAL A O 1
ATOM 665 N N . ILE A 1 85 ? -6.523 -0.031 14.213 1.00 93.06 85 ILE A N 1
ATOM 666 C CA . ILE A 1 85 ? -6.200 -0.209 12.788 1.00 93.06 85 ILE A CA 1
ATOM 667 C C . ILE A 1 85 ? -7.474 -0.515 11.998 1.00 93.06 85 ILE A C 1
ATOM 669 O O . ILE A 1 85 ? -8.218 -1.438 12.355 1.00 93.06 85 ILE A O 1
ATOM 673 N N . THR A 1 86 ? -7.702 0.227 10.912 1.00 95.19 86 THR A N 1
ATOM 674 C CA . THR A 1 86 ? -8.811 -0.007 9.969 1.00 95.19 86 THR A CA 1
ATOM 675 C C . THR A 1 86 ? -8.502 -1.105 8.947 1.00 95.19 86 THR A C 1
ATOM 677 O O . THR A 1 86 ? -7.338 -1.467 8.763 1.00 95.19 86 THR A O 1
ATOM 680 N N . GLN A 1 87 ? -9.510 -1.622 8.226 1.00 93.25 87 GLN A N 1
ATOM 681 C CA . GLN A 1 87 ? -9.271 -2.530 7.085 1.00 93.25 87 GLN A CA 1
ATOM 682 C C . GLN A 1 87 ? -8.278 -1.916 6.087 1.00 93.25 87 GLN A C 1
ATOM 684 O O . GLN A 1 87 ? -7.359 -2.595 5.627 1.00 93.25 87 GLN A O 1
ATOM 689 N N . ARG A 1 88 ? -8.443 -0.622 5.775 1.00 94.56 88 ARG A N 1
ATOM 690 C CA . ARG A 1 88 ? -7.581 0.118 4.847 1.00 94.56 88 ARG A CA 1
ATOM 691 C C . ARG A 1 88 ? -6.130 0.147 5.303 1.00 94.56 88 ARG A C 1
ATOM 693 O O . ARG A 1 88 ? -5.231 -0.121 4.514 1.00 94.56 88 ARG A O 1
ATOM 700 N N . GLN A 1 89 ? -5.897 0.450 6.575 1.00 94.88 89 GLN A N 1
ATOM 701 C CA . GLN A 1 89 ? -4.548 0.461 7.136 1.00 94.88 89 GLN A CA 1
ATOM 702 C C . GLN A 1 89 ? -3.964 -0.952 7.188 1.00 94.88 89 GLN A C 1
ATOM 704 O O . GLN A 1 89 ? -2.801 -1.148 6.838 1.00 94.88 89 GLN A O 1
ATOM 709 N N . LEU A 1 90 ? -4.773 -1.950 7.562 1.00 92.88 90 LEU A N 1
ATOM 710 C CA . LEU A 1 90 ? -4.338 -3.342 7.610 1.00 92.88 90 LEU A CA 1
ATOM 711 C C . LEU A 1 90 ? -3.918 -3.868 6.234 1.00 92.88 90 LEU A C 1
ATOM 713 O O . LEU A 1 90 ? -2.964 -4.637 6.167 1.00 92.88 90 LEU A O 1
ATOM 717 N N . PHE A 1 91 ? -4.574 -3.435 5.156 1.00 93.25 91 PHE A N 1
ATOM 718 C CA . PHE A 1 91 ? -4.161 -3.758 3.790 1.00 93.25 91 PHE A CA 1
ATOM 719 C C . PHE A 1 91 ? -2.704 -3.366 3.525 1.00 93.25 91 PHE A C 1
ATOM 721 O O . PHE A 1 91 ? -1.891 -4.204 3.131 1.00 93.25 91 PHE A O 1
ATOM 728 N N . PHE A 1 92 ? -2.342 -2.118 3.815 1.00 93.31 92 PHE A N 1
ATOM 729 C CA . PHE A 1 92 ? -0.975 -1.647 3.608 1.00 93.31 92 PHE A CA 1
ATOM 730 C C . PHE A 1 92 ? 0.019 -2.278 4.591 1.00 93.31 92 PHE A C 1
ATOM 732 O O . PHE A 1 92 ? 1.122 -2.645 4.184 1.00 93.31 92 PHE A O 1
ATOM 739 N N . TYR A 1 93 ? -0.374 -2.486 5.854 1.00 90.88 93 TYR A N 1
ATOM 740 C CA . TYR A 1 93 ? 0.466 -3.207 6.815 1.00 90.88 93 TYR A CA 1
ATOM 741 C C . TYR A 1 93 ? 0.762 -4.634 6.353 1.00 90.88 93 TYR A C 1
ATOM 743 O O . TYR A 1 93 ? 1.921 -5.041 6.349 1.00 90.88 93 TYR A O 1
ATOM 751 N N . ALA A 1 94 ? -0.250 -5.384 5.920 1.00 89.00 94 ALA A N 1
ATOM 752 C CA . ALA A 1 94 ? -0.072 -6.756 5.459 1.00 89.00 94 ALA A CA 1
ATOM 753 C C . ALA A 1 94 ? 0.832 -6.836 4.223 1.00 89.00 94 ALA A C 1
ATOM 755 O O . ALA A 1 94 ? 1.676 -7.726 4.146 1.00 89.00 94 ALA A O 1
ATOM 756 N N . ASN A 1 95 ? 0.723 -5.873 3.305 1.00 87.00 95 ASN A N 1
ATOM 757 C CA . ASN A 1 95 ? 1.618 -5.795 2.155 1.00 87.00 95 ASN A CA 1
ATOM 758 C C . ASN A 1 95 ? 3.077 -5.525 2.567 1.00 87.00 95 ASN A C 1
ATOM 760 O O . ASN A 1 95 ? 3.997 -6.151 2.047 1.00 87.00 95 ASN A O 1
ATOM 764 N N . SER A 1 96 ? 3.293 -4.645 3.550 1.00 85.62 96 SER A N 1
ATOM 765 C CA . SER A 1 96 ? 4.640 -4.302 4.030 1.00 85.62 96 SER A CA 1
ATOM 766 C C . SER A 1 96 ? 5.380 -5.466 4.707 1.00 85.62 96 SER A C 1
ATOM 768 O O . SER A 1 96 ? 6.611 -5.474 4.740 1.00 85.62 96 SER A O 1
ATOM 770 N N . ILE A 1 97 ? 4.657 -6.486 5.192 1.00 80.94 97 ILE A N 1
ATOM 771 C CA . ILE A 1 97 ? 5.261 -7.679 5.808 1.00 80.94 97 ILE A CA 1
ATOM 772 C C . ILE A 1 97 ? 6.142 -8.441 4.808 1.00 80.94 97 ILE A C 1
ATOM 774 O O . ILE A 1 97 ? 7.146 -9.018 5.219 1.00 80.94 97 ILE A O 1
ATOM 778 N N . TYR A 1 98 ? 5.842 -8.400 3.505 1.00 68.88 98 TYR A N 1
ATOM 779 C CA . TYR A 1 98 ? 6.683 -9.050 2.490 1.00 68.88 98 TYR A CA 1
ATOM 780 C C . TYR A 1 98 ? 8.097 -8.462 2.415 1.00 68.88 98 TYR A C 1
ATOM 782 O O . TYR A 1 98 ? 9.046 -9.194 2.148 1.00 68.88 98 TYR A O 1
ATOM 790 N N . GLY A 1 99 ? 8.256 -7.173 2.725 1.00 68.25 99 GLY A N 1
ATOM 791 C CA . GLY A 1 99 ? 9.566 -6.524 2.802 1.00 68.25 99 GLY A CA 1
ATOM 792 C C . GLY A 1 99 ? 10.246 -6.643 4.164 1.00 68.25 99 GLY A C 1
ATOM 793 O O . GLY A 1 99 ? 11.357 -6.148 4.323 1.00 68.25 99 GLY A O 1
ATOM 794 N N . CYS A 1 100 ? 9.628 -7.300 5.155 1.00 70.12 100 CYS A N 1
ATOM 795 C CA . CYS A 1 100 ? 10.191 -7.472 6.500 1.00 70.12 100 CYS A CA 1
ATOM 796 C C . CYS A 1 100 ? 11.258 -8.583 6.564 1.00 70.12 100 CYS A C 1
ATOM 798 O O . CYS A 1 100 ? 11.269 -9.397 7.490 1.00 70.12 100 CYS A O 1
ATOM 800 N N . ASN A 1 101 ? 12.175 -8.616 5.596 1.00 62.03 101 ASN A N 1
ATOM 801 C CA . ASN A 1 101 ? 13.360 -9.464 5.644 1.00 62.03 101 ASN A CA 1
ATOM 802 C C . ASN A 1 101 ? 14.518 -8.665 6.251 1.00 62.03 101 ASN A C 1
ATOM 804 O O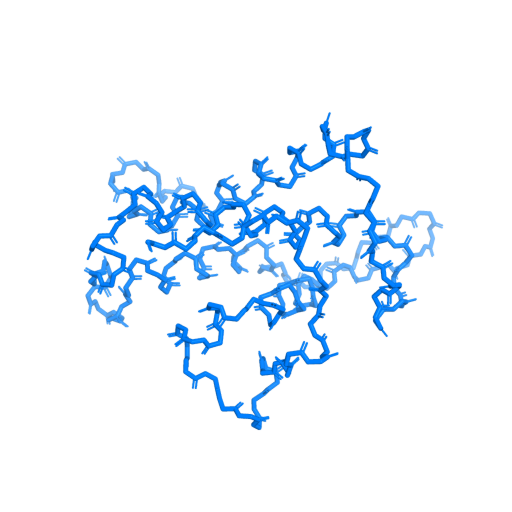 . ASN A 1 101 ? 14.927 -7.638 5.720 1.00 62.03 101 ASN A O 1
ATOM 808 N N . ALA A 1 102 ? 15.069 -9.142 7.369 1.00 49.62 102 ALA A N 1
ATOM 809 C CA . ALA A 1 102 ? 16.307 -8.593 7.909 1.00 49.62 102 ALA A CA 1
ATOM 810 C C . ALA A 1 102 ? 17.426 -8.837 6.891 1.00 49.62 102 ALA A C 1
ATOM 812 O O . ALA A 1 102 ? 17.715 -9.998 6.624 1.00 49.62 102 ALA A O 1
ATOM 813 N N . HIS A 1 103 ? 18.007 -7.764 6.337 1.00 52.31 103 HIS A N 1
ATOM 814 C CA . HIS A 1 103 ? 19.097 -7.726 5.351 1.00 52.31 103 HIS A CA 1
ATOM 815 C C . HIS A 1 103 ? 19.915 -9.027 5.229 1.00 52.31 103 HIS A C 1
ATOM 817 O O . HIS A 1 103 ? 21.020 -9.147 5.764 1.00 52.31 103 HIS A O 1
ATOM 823 N N . SER A 1 104 ? 19.402 -10.010 4.495 1.00 47.38 104 SER A N 1
ATOM 824 C CA . SER A 1 104 ? 20.189 -11.151 4.060 1.00 47.38 104 SER A CA 1
ATOM 825 C C . SER A 1 104 ? 20.698 -10.776 2.683 1.00 47.38 104 SER A C 1
ATOM 827 O O . SER A 1 104 ? 19.971 -10.897 1.701 1.00 47.38 104 SER A O 1
ATOM 829 N N . GLY A 1 105 ? 21.915 -10.231 2.622 1.00 50.72 105 GLY A N 1
ATOM 830 C CA . GLY A 1 105 ? 22.577 -9.999 1.345 1.00 50.72 105 GLY A CA 1
ATOM 831 C C . GLY A 1 105 ? 22.611 -11.310 0.577 1.00 50.72 105 GLY A C 1
ATOM 832 O O . GLY A 1 105 ? 23.271 -12.260 1.000 1.00 50.72 105 GLY A O 1
ATOM 833 N N . ASN A 1 106 ? 21.853 -11.368 -0.511 1.00 50.19 106 ASN A N 1
ATOM 834 C CA . ASN A 1 106 ? 21.857 -12.521 -1.381 1.00 50.19 106 ASN A CA 1
ATOM 835 C C . ASN A 1 106 ? 23.026 -12.353 -2.346 1.00 50.19 106 ASN A C 1
ATOM 837 O O . ASN A 1 106 ? 23.326 -11.265 -2.841 1.00 50.19 106 ASN A O 1
ATOM 841 N N . THR A 1 107 ? 23.743 -13.449 -2.553 1.00 49.94 107 THR A N 1
ATOM 842 C CA . THR A 1 107 ? 24.812 -13.512 -3.541 1.00 49.94 107 THR A CA 1
ATOM 843 C C . THR A 1 107 ? 24.333 -14.392 -4.675 1.00 49.94 107 THR A C 1
ATOM 845 O O . THR A 1 107 ? 24.051 -15.569 -4.479 1.00 49.94 107 THR A O 1
ATOM 848 N N . ASP A 1 108 ? 24.239 -13.811 -5.863 1.00 47.50 108 ASP A N 1
ATOM 849 C CA . ASP A 1 108 ? 24.059 -14.535 -7.119 1.00 47.50 108 ASP A CA 1
ATOM 850 C C . ASP A 1 108 ? 25.176 -14.075 -8.044 1.00 47.50 108 ASP A C 1
ATOM 852 O O . ASP A 1 108 ? 25.475 -12.882 -8.153 1.00 47.50 108 ASP A O 1
ATOM 856 N N . SER A 1 109 ? 25.850 -15.043 -8.657 1.00 49.97 109 SER A N 1
ATOM 857 C CA . SER A 1 109 ? 26.853 -14.794 -9.693 1.00 49.97 109 SER A CA 1
ATOM 858 C C . SER A 1 109 ? 27.980 -13.820 -9.291 1.00 49.97 109 SER A C 1
ATOM 860 O O . SER A 1 109 ? 28.552 -13.134 -10.134 1.00 49.97 109 SER A O 1
ATOM 862 N N . GLY A 1 110 ? 28.329 -13.761 -7.999 1.00 48.91 110 GLY A N 1
ATOM 863 C CA . GLY A 1 110 ? 29.408 -12.913 -7.472 1.00 48.91 110 GLY A CA 1
ATOM 864 C C . GLY A 1 110 ? 29.023 -11.455 -7.191 1.00 48.91 110 GLY A C 1
ATOM 865 O O . GLY A 1 110 ? 29.870 -10.699 -6.714 1.00 48.91 110 GLY A O 1
ATOM 866 N N . TYR A 1 111 ? 27.766 -11.069 -7.419 1.00 45.00 111 TYR A N 1
ATOM 867 C CA . TYR A 1 111 ? 27.225 -9.784 -6.985 1.00 45.00 111 TYR A CA 1
ATOM 868 C C . TYR A 1 111 ? 26.527 -9.949 -5.636 1.00 45.00 111 TYR A C 1
ATOM 870 O O . TYR A 1 111 ? 25.646 -10.792 -5.480 1.00 45.00 111 TYR A O 1
ATOM 878 N N . VAL A 1 112 ? 26.917 -9.130 -4.657 1.00 46.62 112 VAL A N 1
ATOM 879 C CA . VAL A 1 112 ? 26.102 -8.913 -3.459 1.00 46.62 112 VAL A CA 1
ATOM 880 C C . VAL A 1 112 ? 25.007 -7.945 -3.875 1.00 46.62 112 VAL A C 1
ATOM 882 O O . VAL A 1 112 ? 25.269 -6.751 -4.019 1.00 46.62 112 VAL A O 1
ATOM 885 N N . TYR A 1 113 ? 23.799 -8.450 -4.098 1.00 53.59 113 TYR A N 1
ATOM 886 C CA . TYR A 1 113 ? 22.628 -7.589 -4.107 1.00 53.59 113 TYR A CA 1
ATOM 887 C C . TYR A 1 113 ? 22.038 -7.623 -2.705 1.00 53.59 113 TYR A C 1
ATOM 889 O O . TYR A 1 113 ? 21.885 -8.666 -2.066 1.00 53.59 113 TYR A O 1
ATOM 897 N N . LEU A 1 114 ? 21.763 -6.431 -2.199 1.00 50.09 114 LEU A N 1
ATOM 898 C CA . LEU A 1 114 ? 20.810 -6.257 -1.127 1.00 50.09 114 LEU A CA 1
ATOM 899 C C . LEU A 1 114 ? 19.491 -6.029 -1.865 1.00 50.09 114 LEU A C 1
ATOM 901 O O . LEU A 1 114 ? 19.274 -4.896 -2.298 1.00 50.09 114 LEU A O 1
ATOM 905 N N . PRO A 1 115 ? 18.639 -7.054 -2.078 1.00 52.31 115 PRO A N 1
ATOM 906 C CA . PRO A 1 115 ? 17.228 -6.791 -2.296 1.00 52.31 115 PRO A CA 1
ATOM 907 C C . PRO A 1 115 ? 16.742 -6.258 -0.952 1.00 52.31 115 PRO A C 1
ATOM 909 O O . PRO A 1 115 ? 16.323 -6.989 -0.054 1.00 52.31 115 PRO A O 1
ATOM 912 N N . ASP A 1 116 ? 17.034 -4.987 -0.717 1.00 59.00 116 ASP A N 1
ATOM 913 C CA . ASP A 1 116 ? 16.646 -4.312 0.491 1.00 59.00 116 ASP A CA 1
ATOM 914 C C . ASP A 1 116 ? 15.163 -4.027 0.299 1.00 59.00 116 ASP A C 1
ATOM 916 O O . ASP A 1 116 ? 14.773 -3.027 -0.302 1.00 59.00 116 ASP A O 1
ATOM 920 N N . GLY A 1 117 ? 14.346 -4.982 0.759 1.00 62.75 117 GLY A N 1
ATOM 921 C CA . GLY A 1 117 ? 12.889 -4.963 0.624 1.00 62.75 117 GLY A CA 1
ATOM 922 C C . GLY A 1 117 ? 12.250 -3.701 1.207 1.00 62.75 117 GLY A C 1
ATOM 923 O O . GLY A 1 117 ? 11.078 -3.429 0.967 1.00 62.75 117 GLY A O 1
ATOM 924 N N . HIS A 1 118 ? 13.022 -2.885 1.930 1.00 65.06 118 HIS A N 1
ATOM 925 C CA . HIS A 1 118 ? 12.634 -1.568 2.392 1.00 65.06 118 HIS A CA 1
ATOM 926 C C . HIS A 1 118 ? 12.474 -0.589 1.215 1.00 65.06 118 HIS A C 1
ATOM 928 O O . HIS A 1 118 ? 11.550 0.221 1.250 1.00 65.06 118 HIS A O 1
ATOM 934 N N . TYR A 1 119 ? 13.316 -0.652 0.172 1.00 68.44 119 TYR A N 1
ATOM 935 C CA . TYR A 1 119 ? 13.152 0.178 -1.033 1.00 68.44 119 TYR A CA 1
ATOM 936 C C . TYR A 1 119 ? 11.968 -0.283 -1.873 1.00 68.44 119 TYR A C 1
ATOM 938 O O . TYR A 1 119 ? 11.201 0.558 -2.329 1.00 68.44 119 TYR A O 1
ATOM 946 N N . GLU A 1 120 ? 11.774 -1.593 -2.016 1.00 72.25 120 GLU A N 1
ATOM 947 C CA . GLU A 1 120 ? 10.627 -2.152 -2.739 1.00 72.25 120 GLU A CA 1
ATOM 948 C C . GLU A 1 120 ? 9.315 -1.757 -2.054 1.00 72.25 120 GLU A C 1
ATOM 950 O O . GLU A 1 120 ? 8.422 -1.201 -2.690 1.00 72.25 120 GLU A O 1
ATOM 955 N N . VAL A 1 121 ? 9.212 -1.944 -0.733 1.00 80.38 121 VAL A N 1
ATOM 956 C CA . VAL A 1 121 ? 8.010 -1.572 0.026 1.00 80.38 121 VAL A CA 1
ATOM 957 C C . VAL A 1 121 ? 7.812 -0.058 0.057 1.00 80.38 121 VAL A C 1
ATOM 959 O O . VAL A 1 121 ? 6.727 0.411 -0.280 1.00 80.38 121 VAL A O 1
ATOM 962 N N . ASN A 1 122 ? 8.821 0.728 0.442 1.00 82.50 122 ASN A N 1
ATOM 963 C CA . ASN A 1 122 ? 8.639 2.175 0.593 1.00 82.50 122 ASN A CA 1
ATOM 964 C C . ASN A 1 122 ? 8.471 2.871 -0.758 1.00 82.50 122 ASN A C 1
ATOM 966 O O . ASN A 1 122 ? 7.606 3.735 -0.898 1.00 82.50 122 ASN A O 1
ATOM 970 N N . GLY A 1 123 ? 9.263 2.466 -1.752 1.00 80.62 123 GLY A N 1
ATOM 971 C CA . GLY A 1 123 ? 9.153 2.938 -3.124 1.00 80.62 123 GLY A CA 1
ATOM 972 C C . GLY A 1 123 ? 7.765 2.648 -3.674 1.00 80.62 123 GLY A C 1
ATOM 973 O O . GLY A 1 123 ? 7.057 3.579 -4.036 1.00 80.62 123 GLY A O 1
ATOM 974 N N . ARG A 1 124 ? 7.306 1.393 -3.638 1.00 84.31 124 ARG A N 1
ATOM 975 C CA . ARG A 1 124 ? 5.973 1.020 -4.135 1.00 84.31 124 ARG A CA 1
ATOM 976 C C . ARG A 1 124 ? 4.834 1.706 -3.386 1.00 84.31 124 ARG A C 1
ATOM 978 O O . ARG A 1 124 ? 3.917 2.224 -4.017 1.00 84.31 124 ARG A O 1
ATOM 985 N N . LEU A 1 125 ? 4.848 1.695 -2.053 1.00 87.62 125 LEU A N 1
ATOM 986 C CA . LEU A 1 125 ? 3.752 2.260 -1.260 1.00 87.62 125 LEU A CA 1
ATOM 987 C C . LEU A 1 125 ? 3.690 3.787 -1.378 1.00 87.62 125 LEU A C 1
ATOM 989 O O . LEU A 1 125 ? 2.595 4.334 -1.493 1.00 87.62 125 LEU A O 1
ATOM 993 N N . GLY A 1 126 ? 4.837 4.472 -1.418 1.00 85.75 126 GLY A N 1
ATOM 994 C CA . GLY A 1 126 ? 4.902 5.926 -1.601 1.00 85.75 126 GLY A CA 1
ATOM 995 C C . GLY A 1 126 ? 4.310 6.388 -2.937 1.00 85.75 126 GLY A C 1
ATOM 996 O O . GLY A 1 126 ? 3.704 7.459 -3.013 1.00 85.75 126 GLY A O 1
ATOM 997 N N . GLN A 1 127 ? 4.398 5.543 -3.967 1.00 85.19 127 GLN A N 1
ATOM 998 C CA . GLN A 1 127 ? 3.825 5.779 -5.296 1.00 85.19 127 GLN A CA 1
ATOM 999 C C . GLN A 1 127 ? 2.285 5.731 -5.316 1.00 85.19 127 GLN A C 1
ATOM 1001 O O . GLN A 1 127 ? 1.673 6.192 -6.280 1.00 85.19 127 GLN A O 1
ATOM 1006 N N . LEU A 1 128 ? 1.636 5.218 -4.262 1.00 86.31 128 LEU A N 1
ATOM 1007 C CA . LEU A 1 128 ? 0.178 5.106 -4.176 1.00 86.31 128 LEU A CA 1
ATOM 1008 C C . LEU A 1 128 ? -0.435 6.336 -3.478 1.00 86.31 128 LEU A C 1
ATOM 1010 O O . LEU A 1 128 ? -0.200 6.549 -2.284 1.00 86.31 128 LEU A O 1
ATOM 1014 N N . PRO A 1 129 ? -1.296 7.119 -4.158 1.00 88.94 129 PRO A N 1
ATOM 1015 C CA . PRO A 1 129 ? -1.998 8.245 -3.533 1.00 88.94 129 PRO A CA 1
ATOM 1016 C C . PRO A 1 129 ? -2.856 7.814 -2.332 1.00 88.94 129 PRO A C 1
ATOM 1018 O O . PRO A 1 129 ? -2.952 8.522 -1.325 1.00 88.94 129 PRO A O 1
ATOM 1021 N N . ASP A 1 130 ? -3.458 6.627 -2.425 1.00 90.19 130 ASP A N 1
ATOM 1022 C CA . ASP A 1 130 ? -4.308 6.061 -1.381 1.00 90.19 130 ASP A CA 1
ATOM 1023 C C . ASP A 1 130 ? -3.528 5.713 -0.114 1.00 90.19 130 ASP A C 1
ATOM 1025 O O . ASP A 1 130 ? -4.057 5.864 0.988 1.00 90.19 130 ASP A O 1
ATOM 1029 N N . PHE A 1 131 ? -2.259 5.310 -0.240 1.00 92.31 131 PHE A N 1
ATOM 1030 C CA . PHE A 1 131 ? -1.386 5.086 0.911 1.00 92.31 131 PHE A CA 1
ATOM 1031 C C . PHE A 1 131 ? -1.165 6.396 1.672 1.00 92.31 131 PHE A C 1
ATOM 1033 O O . PHE A 1 131 ? -1.431 6.466 2.874 1.00 92.31 131 PHE A O 1
ATOM 1040 N N . GLN A 1 132 ? -0.771 7.456 0.956 1.00 91.69 132 GLN A N 1
ATOM 1041 C CA . GLN A 1 132 ? -0.530 8.775 1.548 1.00 91.69 132 GLN A CA 1
ATOM 1042 C C . GLN A 1 132 ? -1.786 9.319 2.239 1.00 91.69 132 GLN A C 1
ATOM 1044 O O . GLN A 1 132 ? -1.711 9.835 3.353 1.00 91.69 132 GLN A O 1
ATOM 1049 N N . THR A 1 133 ? -2.956 9.133 1.623 1.00 91.81 133 THR A N 1
ATOM 1050 C CA . THR A 1 133 ? -4.244 9.530 2.213 1.00 91.81 133 THR A CA 1
ATOM 1051 C C . THR A 1 133 ? -4.577 8.706 3.461 1.00 91.81 133 THR A C 1
ATOM 1053 O O . THR A 1 133 ? -5.025 9.253 4.467 1.00 91.81 133 THR A O 1
ATOM 1056 N N . THR A 1 134 ? -4.338 7.393 3.425 1.00 93.88 134 THR A N 1
ATOM 1057 C CA . THR A 1 134 ? -4.656 6.468 4.527 1.00 93.88 134 THR A CA 1
ATOM 1058 C C . THR A 1 134 ? -3.837 6.747 5.783 1.00 93.88 134 THR A C 1
ATOM 1060 O O . THR A 1 134 ? -4.367 6.663 6.892 1.00 93.88 134 THR A O 1
ATOM 1063 N N . PHE A 1 135 ? -2.558 7.082 5.616 1.00 95.06 135 PHE A N 1
ATOM 1064 C CA . PHE A 1 135 ? -1.648 7.379 6.725 1.00 95.06 135 PHE A CA 1
ATOM 1065 C C . PHE A 1 135 ? -1.465 8.875 6.982 1.00 95.06 135 PHE A C 1
ATOM 1067 O O . PHE A 1 135 ? -0.701 9.236 7.871 1.00 95.06 135 PHE A O 1
ATOM 1074 N N . GLN A 1 136 ? -2.193 9.728 6.252 1.00 94.75 136 GLN A N 1
ATOM 1075 C CA . GLN A 1 136 ? -2.144 11.186 6.383 1.00 94.75 136 GLN A CA 1
ATOM 1076 C C . GLN A 1 136 ? -0.708 11.725 6.288 1.00 94.75 136 GLN A C 1
ATOM 1078 O O . GLN A 1 136 ? -0.296 12.558 7.094 1.00 94.75 136 GLN A O 1
ATOM 1083 N N . CYS A 1 137 ? 0.060 11.223 5.316 1.00 93.50 137 CYS A N 1
ATOM 1084 C CA . CYS A 1 137 ? 1.453 11.618 5.129 1.00 93.50 137 CYS A CA 1
ATOM 1085 C C . CYS A 1 137 ? 1.558 13.126 4.858 1.00 93.50 137 CYS A C 1
ATOM 1087 O O . CYS A 1 137 ? 0.875 13.657 3.977 1.00 93.50 137 CYS A O 1
ATOM 1089 N N . ALA A 1 138 ? 2.429 13.807 5.597 1.00 94.94 138 ALA A N 1
ATOM 1090 C CA . ALA A 1 138 ? 2.766 15.206 5.374 1.00 94.94 138 ALA A CA 1
ATOM 1091 C C . ALA A 1 138 ? 3.763 15.348 4.216 1.00 94.94 138 ALA A C 1
ATOM 1093 O O . ALA A 1 138 ? 4.554 14.447 3.962 1.00 94.94 138 ALA A O 1
ATOM 1094 N N . GLU A 1 139 ? 3.805 16.515 3.567 1.00 92.94 139 GLU A N 1
ATOM 1095 C CA . GLU A 1 139 ? 4.750 16.785 2.466 1.00 92.94 139 GLU A CA 1
ATOM 1096 C C . GLU A 1 139 ? 6.228 16.633 2.864 1.00 92.94 139 GLU A C 1
ATOM 1098 O O . GLU A 1 139 ? 7.096 16.445 2.016 1.00 92.94 139 GLU A O 1
ATOM 1103 N N . THR A 1 140 ? 6.520 16.727 4.162 1.00 93.62 140 THR A N 1
ATOM 1104 C CA . THR A 1 140 ? 7.859 16.544 4.729 1.00 93.62 140 THR A CA 1
ATOM 1105 C C . THR A 1 140 ? 8.220 15.085 4.997 1.00 93.62 140 THR A C 1
ATOM 1107 O O . THR A 1 140 ? 9.362 14.809 5.363 1.00 93.62 140 THR A O 1
ATOM 1110 N N . ASP A 1 141 ? 7.267 14.159 4.880 1.00 91.56 141 ASP A N 1
ATOM 1111 C CA . ASP A 1 141 ? 7.496 12.747 5.160 1.00 91.56 141 ASP A CA 1
ATOM 1112 C C . ASP A 1 141 ? 8.200 12.068 3.985 1.00 91.56 141 ASP A C 1
ATOM 1114 O O . ASP A 1 141 ? 7.869 12.285 2.824 1.00 91.56 141 ASP A O 1
ATOM 1118 N N . ASN A 1 142 ? 9.110 11.138 4.284 1.00 88.62 142 ASN A N 1
ATOM 1119 C CA . ASN A 1 142 ? 9.823 10.370 3.254 1.00 88.62 142 ASN A CA 1
ATOM 1120 C C . ASN A 1 142 ? 8.899 9.500 2.386 1.00 88.62 142 ASN A C 1
ATOM 1122 O O . ASN A 1 142 ? 9.309 9.055 1.322 1.00 88.62 142 ASN A O 1
ATOM 1126 N N . MET A 1 143 ? 7.677 9.229 2.853 1.00 89.06 143 MET A N 1
ATOM 1127 C CA . MET A 1 143 ? 6.658 8.464 2.128 1.00 89.06 143 MET A CA 1
ATOM 1128 C C . MET A 1 143 ? 5.717 9.354 1.302 1.00 89.06 143 MET A C 1
ATOM 1130 O O . MET A 1 143 ? 4.825 8.840 0.625 1.00 89.06 143 MET A O 1
ATOM 1134 N N . PHE A 1 144 ? 5.896 10.678 1.344 1.00 90.62 144 PHE A N 1
ATOM 1135 C CA . PHE A 1 144 ? 5.142 11.606 0.515 1.00 90.62 144 PHE A CA 1
ATOM 1136 C C . PHE A 1 144 ? 5.830 11.801 -0.832 1.00 90.62 144 PHE A C 1
ATOM 1138 O O . PHE A 1 144 ? 6.908 12.380 -0.943 1.00 90.62 144 PHE A O 1
ATOM 1145 N N . PHE A 1 145 ? 5.181 11.297 -1.874 1.00 87.94 145 PHE A N 1
ATOM 1146 C CA . PHE A 1 145 ? 5.636 11.432 -3.250 1.00 87.94 145 PHE A CA 1
ATOM 1147 C C . PHE A 1 145 ? 4.654 12.369 -3.959 1.00 87.94 145 PHE A C 1
ATOM 1149 O O . PHE A 1 145 ? 3.475 11.994 -4.083 1.00 87.94 145 PHE A O 1
ATOM 1156 N N . PRO A 1 146 ? 5.085 13.569 -4.397 1.00 86.62 146 PRO A N 1
ATOM 1157 C CA . PRO A 1 146 ? 4.223 14.484 -5.135 1.00 86.62 146 PRO A CA 1
ATOM 1158 C C . PRO A 1 146 ? 3.728 13.836 -6.429 1.00 86.62 146 PRO A C 1
ATOM 1160 O O . PRO A 1 146 ? 4.396 12.988 -7.010 1.00 86.62 146 PRO A O 1
ATOM 1163 N N . GLU A 1 147 ? 2.560 14.257 -6.916 1.00 84.25 147 GLU A N 1
ATOM 1164 C CA . GLU A 1 147 ? 1.938 13.667 -8.111 1.00 84.25 147 GLU A CA 1
ATOM 1165 C C . GLU A 1 147 ? 2.876 13.650 -9.328 1.00 84.25 147 GLU A C 1
ATOM 1167 O O . GLU A 1 147 ? 2.928 12.664 -10.055 1.00 84.25 147 GLU A O 1
ATOM 1172 N N . SER A 1 148 ? 3.690 14.694 -9.500 1.00 82.88 148 SER A N 1
ATOM 1173 C CA . SER A 1 148 ? 4.670 14.800 -10.587 1.00 82.88 148 SER A CA 1
ATOM 1174 C C . SER A 1 148 ? 5.834 13.809 -10.501 1.00 82.88 148 SER A C 1
ATOM 1176 O O . SER A 1 148 ? 6.511 13.600 -11.505 1.00 82.88 148 SER A O 1
ATOM 1178 N N . SER A 1 149 ? 6.093 13.220 -9.330 1.00 79.44 149 SER A N 1
ATOM 1179 C CA . SER A 1 149 ? 7.108 12.179 -9.142 1.00 79.44 149 SER A CA 1
ATOM 1180 C C . SER A 1 149 ? 6.508 10.776 -9.088 1.00 79.44 149 SER A C 1
ATOM 1182 O O . SER A 1 149 ? 7.248 9.822 -8.833 1.00 79.44 149 SER A O 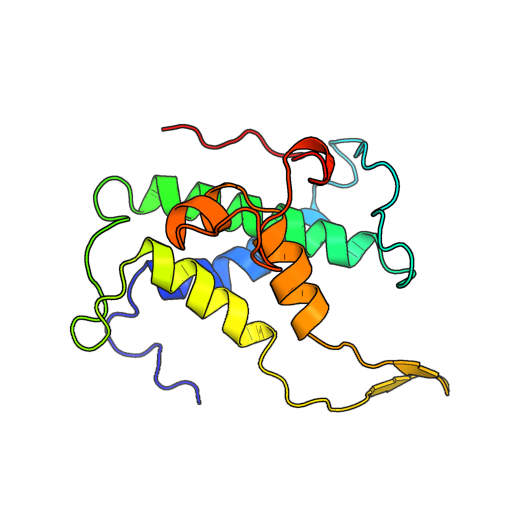1
ATOM 1184 N N . ARG A 1 150 ? 5.185 10.642 -9.268 1.00 79.38 150 ARG A N 1
ATOM 1185 C CA . ARG A 1 150 ? 4.529 9.338 -9.279 1.00 79.38 150 ARG A CA 1
ATOM 1186 C C . ARG A 1 150 ? 4.666 8.676 -10.645 1.00 79.38 150 ARG A C 1
ATOM 1188 O O . ARG A 1 150 ? 4.489 9.323 -11.677 1.00 79.38 150 ARG A O 1
ATOM 1195 N N . CYS A 1 151 ? 4.956 7.381 -10.657 1.00 73.44 151 CYS A N 1
ATOM 1196 C CA . CYS A 1 151 ? 4.936 6.583 -11.872 1.00 73.44 151 CYS A CA 1
ATOM 1197 C C . CYS A 1 151 ? 3.496 6.526 -12.415 1.00 73.44 151 CYS A C 1
ATOM 1199 O O . CYS A 1 151 ? 2.556 6.336 -11.633 1.00 73.44 151 CYS A O 1
ATOM 1201 N N . PRO A 1 152 ? 3.291 6.710 -13.732 1.00 66.38 152 PRO A N 1
ATOM 1202 C CA . PRO A 1 152 ? 1.960 6.696 -14.317 1.00 66.38 152 PRO A CA 1
ATOM 1203 C C . PRO A 1 152 ? 1.271 5.349 -14.075 1.00 66.38 152 PRO A C 1
ATOM 1205 O O . PRO A 1 152 ? 1.835 4.280 -14.295 1.00 66.38 152 PRO A O 1
ATOM 1208 N N . VAL A 1 153 ? 0.027 5.426 -13.610 1.00 58.78 153 VAL A N 1
ATOM 1209 C CA . VAL A 1 153 ? -0.835 4.276 -13.326 1.00 58.78 153 VAL A CA 1
ATOM 1210 C C . VAL A 1 153 ? -1.326 3.708 -14.661 1.00 58.78 153 VAL A C 1
ATOM 1212 O O . VAL A 1 153 ? -2.005 4.403 -15.417 1.00 58.78 153 VAL A O 1
ATOM 1215 N N . GLY A 1 154 ? -0.982 2.454 -14.963 1.00 55.22 154 GLY A N 1
ATOM 1216 C CA . GLY A 1 154 ? -1.416 1.766 -16.189 1.00 55.22 154 GLY A CA 1
ATOM 1217 C C . GLY A 1 154 ? -2.835 1.188 -16.115 1.00 55.22 154 GLY A C 1
ATOM 1218 O O . GLY A 1 154 ? -3.390 0.774 -17.132 1.00 55.22 154 GLY A O 1
ATOM 1219 N N . PHE A 1 155 ? -3.434 1.170 -14.923 1.00 54.03 155 PHE A N 1
ATOM 1220 C CA . PHE A 1 155 ? -4.755 0.603 -14.667 1.00 54.03 155 PHE A CA 1
ATOM 1221 C C . PHE A 1 155 ? -5.794 1.697 -14.404 1.00 54.03 155 PHE A C 1
ATOM 1223 O O . PHE A 1 155 ? -5.475 2.702 -13.766 1.00 54.03 155 PHE A O 1
ATOM 1230 N N . PRO A 1 156 ? -7.052 1.527 -14.859 1.00 49.84 156 PRO A N 1
ATOM 1231 C CA . PRO A 1 156 ? -8.116 2.443 -14.485 1.00 49.84 156 PRO A CA 1
ATOM 1232 C C . PRO A 1 156 ? -8.216 2.469 -12.961 1.00 49.84 156 PRO A C 1
ATOM 1234 O O . PRO A 1 156 ? -8.384 1.429 -12.321 1.00 49.84 156 PRO A O 1
ATOM 1237 N N . THR A 1 157 ? -8.096 3.663 -12.385 1.00 49.06 157 THR A N 1
ATOM 1238 C CA . THR A 1 157 ? -8.415 3.886 -10.981 1.00 49.06 157 THR A CA 1
ATOM 1239 C C . THR A 1 157 ? -9.821 3.350 -10.741 1.00 49.06 157 THR A C 1
ATOM 1241 O O . THR A 1 157 ? -10.773 3.711 -11.434 1.00 49.06 157 THR A O 1
ATOM 1244 N N . PHE A 1 158 ? -9.954 2.429 -9.788 1.00 46.84 158 PHE A N 1
ATOM 1245 C CA . PHE A 1 158 ? -11.250 1.898 -9.381 1.00 46.84 158 PHE A CA 1
ATOM 1246 C C . PHE A 1 158 ? -11.937 2.963 -8.525 1.00 46.84 158 PHE A C 1
ATOM 1248 O O . PHE A 1 158 ? -12.004 2.857 -7.304 1.00 46.84 158 PHE A O 1
ATOM 1255 N N . THR A 1 159 ? -12.368 4.049 -9.166 1.00 41.16 159 THR A N 1
ATOM 1256 C CA . THR A 1 159 ? -13.149 5.095 -8.513 1.00 41.16 159 THR A CA 1
ATOM 1257 C C . THR A 1 159 ? -14.515 4.524 -8.146 1.00 41.16 159 THR A C 1
ATOM 1259 O O . THR A 1 159 ? -15.159 3.887 -8.984 1.00 41.16 159 THR A O 1
ATOM 1262 N N . SER A 1 160 ? -14.912 4.730 -6.890 1.00 43.28 160 SER A N 1
ATOM 1263 C CA . SER A 1 160 ? -16.227 4.387 -6.329 1.00 43.28 160 SER A CA 1
ATOM 1264 C C . SER A 1 160 ? -17.383 5.038 -7.075 1.00 43.28 160 SER A C 1
ATOM 1266 O O . SER A 1 160 ? -17.224 6.237 -7.405 1.00 43.28 160 SER A O 1
#

Ra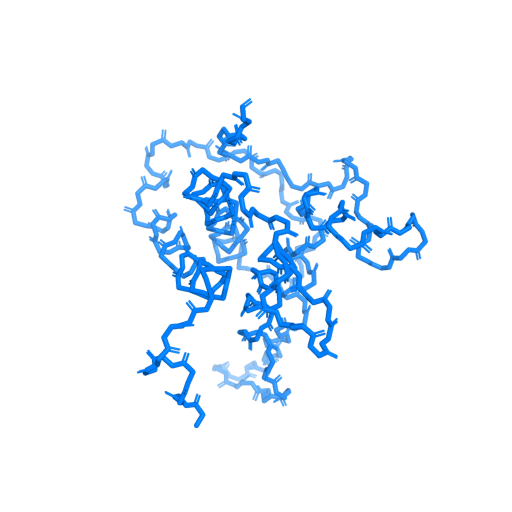dius of gyration: 16.25 Å; chains: 1; bounding box: 48×37×45 Å

pLDDT: mean 72.15, std 19.21, range [33.38, 95.19]

InterPro domains:
  IPR000718 Peptidase M13 [PS51885] (1-154)
  IPR018497 Peptidase M13, C-terminal domain [PF01431] (51-150)
  IPR024079 Metallopeptidase, catalytic domain superfamily [G3DSA:3.40.390.10] (45-153)

Organism: NCBI:txid358040

Secondary structure (DSSP, 8-state):
--TTSSS---HHHHIIIIIHHHHHHHIIIIITTTS-------TTTTSS-HHHHHHHHHHHHHHHHHHHHHHGGGTTSEEETTTTEEHHHHHHHHHHGGG------EEETTEEE---HHHHHHHHHHT-HHHHHHHT--TTSTT---GGGSPPP-S-----